Protein AF-A0A0J1GNC3-F1 (afdb_monomer_lite)

Radius of gyration: 15.13 Å; chains: 1; bounding box: 37×31×41 Å

Secondary structure (DSSP, 8-state):
---HHHHHHHHHHHH-TT--HHHHHHHHHHHHHHHHTT-EEEEETTTEEEEEEEEEETT-TTS-EEEEEEEEE-GGGTTTTHHHHHHHHHHHHH--SEEEEES-HHHHTTTS----EEPPSS-----GGGEEEEESSTTHHHHH-EE-EE--SGGGSGGGGS-GGG--

Structure (mmCIF, N/CA/C/O backbone):
data_AF-A0A0J1GNC3-F1
#
_entry.id   AF-A0A0J1GNC3-F1
#
loop_
_atom_site.group_PDB
_atom_site.id
_atom_site.type_symbol
_atom_site.label_atom_id
_atom_site.label_alt_id
_atom_site.label_comp_id
_atom_site.label_asym_id
_atom_site.label_entity_id
_atom_site.label_seq_id
_atom_site.pdbx_PDB_ins_code
_atom_site.Cartn_x
_atom_site.Cartn_y
_atom_site.Cartn_z
_atom_site.occupancy
_atom_site.B_iso_or_equiv
_atom_site.auth_seq_id
_atom_site.auth_comp_id
_atom_site.auth_asym_id
_atom_site.auth_atom_id
_atom_site.pdbx_PDB_model_num
ATOM 1 N N . MET A 1 1 ? -0.171 -16.317 -16.449 1.00 82.31 1 MET A N 1
ATOM 2 C CA . MET A 1 1 ? -0.490 -15.118 -15.644 1.00 82.31 1 MET A CA 1
ATOM 3 C C . MET A 1 1 ? 0.746 -14.805 -14.823 1.00 82.31 1 MET A C 1
ATOM 5 O O . MET A 1 1 ? 1.355 -15.765 -14.362 1.00 82.31 1 MET A O 1
ATOM 9 N N . LYS A 1 2 ? 1.165 -13.539 -14.722 1.00 93.81 2 LYS A N 1
ATOM 10 C CA . LYS A 1 2 ? 2.335 -13.192 -13.905 1.00 93.81 2 LYS A CA 1
ATOM 11 C C . LYS A 1 2 ? 2.005 -13.307 -12.419 1.00 93.81 2 LYS A C 1
ATOM 13 O O . LYS A 1 2 ? 0.857 -13.088 -12.033 1.00 93.81 2 LYS A O 1
ATOM 18 N N . THR A 1 3 ? 2.992 -13.681 -11.615 1.00 97.88 3 THR A N 1
ATOM 19 C CA . THR A 1 3 ? 2.866 -13.722 -10.152 1.00 97.88 3 THR A CA 1
ATOM 20 C C . THR A 1 3 ? 2.920 -12.308 -9.557 1.00 97.88 3 THR A C 1
ATOM 22 O O . THR A 1 3 ? 3.407 -11.392 -10.227 1.00 97.88 3 THR A O 1
ATOM 25 N N . PRO A 1 4 ? 2.467 -12.112 -8.303 1.00 98.56 4 PRO A N 1
ATOM 26 C CA . PRO A 1 4 ? 2.693 -10.880 -7.545 1.00 98.56 4 PRO A CA 1
ATOM 27 C C . PRO A 1 4 ? 4.141 -10.387 -7.609 1.00 98.56 4 PRO A C 1
ATOM 29 O O . PRO A 1 4 ? 4.371 -9.252 -8.028 1.00 98.56 4 PRO A O 1
ATOM 32 N N . TYR A 1 5 ? 5.105 -11.267 -7.309 1.00 98.62 5 TYR A N 1
ATOM 33 C CA . TYR A 1 5 ? 6.534 -10.974 -7.421 1.00 98.62 5 TYR A CA 1
ATOM 34 C C . TYR A 1 5 ? 6.908 -10.431 -8.805 1.00 98.62 5 TYR A C 1
ATOM 36 O O . TYR A 1 5 ? 7.517 -9.372 -8.913 1.00 98.62 5 TYR A O 1
ATOM 44 N N . GLN A 1 6 ? 6.517 -11.127 -9.880 1.00 98.69 6 GLN A N 1
ATOM 45 C CA . GLN A 1 6 ? 6.864 -10.732 -11.250 1.00 98.69 6 GLN A CA 1
ATOM 46 C C . GLN A 1 6 ? 6.278 -9.368 -11.623 1.00 98.69 6 GLN A C 1
ATOM 48 O O . GLN A 1 6 ? 6.958 -8.567 -12.256 1.00 98.69 6 GLN A O 1
ATOM 53 N N . ILE A 1 7 ? 5.033 -9.084 -11.229 1.00 98.75 7 ILE A N 1
ATOM 54 C CA . ILE A 1 7 ? 4.390 -7.794 -11.518 1.00 98.75 7 ILE A CA 1
ATOM 55 C C . ILE A 1 7 ? 5.107 -6.659 -10.783 1.00 98.75 7 ILE A C 1
ATOM 57 O O . ILE A 1 7 ? 5.406 -5.643 -11.405 1.00 98.75 7 ILE A O 1
ATOM 61 N N . GLN A 1 8 ? 5.397 -6.836 -9.490 1.00 98.50 8 GLN A N 1
ATOM 62 C CA . GLN A 1 8 ? 6.098 -5.831 -8.686 1.00 98.50 8 GLN A CA 1
ATOM 63 C C . GLN A 1 8 ? 7.516 -5.594 -9.215 1.00 98.50 8 GLN A C 1
ATOM 65 O O . GLN A 1 8 ? 7.873 -4.462 -9.532 1.00 98.50 8 GLN A O 1
ATOM 70 N N . TYR A 1 9 ? 8.289 -6.668 -9.392 1.00 98.56 9 TYR A N 1
ATOM 71 C CA . TYR A 1 9 ? 9.666 -6.592 -9.870 1.00 98.56 9 TYR A CA 1
ATOM 72 C C . TYR A 1 9 ? 9.751 -5.874 -11.218 1.00 98.56 9 TYR A C 1
ATOM 74 O O . TYR A 1 9 ? 10.507 -4.920 -11.370 1.00 98.56 9 TYR A O 1
ATOM 82 N N . GLU A 1 10 ? 8.955 -6.293 -12.201 1.00 98.31 10 GLU A N 1
ATOM 83 C CA . GLU A 1 10 ? 9.044 -5.722 -13.543 1.00 98.31 10 GLU A CA 1
ATOM 84 C C . GLU A 1 10 ? 8.550 -4.275 -13.617 1.00 98.31 10 GLU A C 1
ATOM 86 O O . GLU A 1 10 ? 9.124 -3.485 -14.363 1.00 98.31 10 GLU A O 1
ATOM 91 N N . ALA A 1 11 ? 7.514 -3.911 -12.853 1.00 97.94 11 ALA A N 1
ATOM 92 C CA . ALA A 1 11 ? 7.025 -2.535 -12.820 1.00 97.94 11 ALA A CA 1
ATOM 93 C C . ALA A 1 11 ? 8.067 -1.586 -12.214 1.00 97.94 11 ALA A C 1
ATOM 95 O O . ALA A 1 11 ? 8.415 -0.588 -12.840 1.00 97.94 11 ALA A O 1
ATOM 96 N N . PHE A 1 12 ? 8.619 -1.923 -11.045 1.00 96.75 12 PHE A N 1
ATOM 97 C CA . PHE A 1 12 ? 9.618 -1.081 -10.383 1.00 96.75 12 PHE A CA 1
ATOM 98 C C . PHE A 1 12 ? 10.965 -1.062 -11.108 1.00 96.75 12 PHE A C 1
ATOM 100 O O . PHE A 1 12 ? 11.632 -0.031 -11.117 1.00 96.75 12 PHE A O 1
ATOM 107 N N . LEU A 1 13 ? 11.355 -2.159 -11.766 1.00 97.06 13 LEU A N 1
ATOM 108 C CA . LEU A 1 13 ? 12.558 -2.178 -12.602 1.00 97.06 13 LEU A CA 1
ATOM 109 C C . LEU A 1 13 ? 12.426 -1.240 -13.811 1.00 97.06 13 LEU A C 1
ATOM 111 O O . LEU A 1 13 ? 13.411 -0.638 -14.233 1.00 97.06 13 LEU A O 1
ATOM 115 N N . ALA A 1 14 ? 11.224 -1.136 -14.382 1.00 97.00 14 ALA A N 1
ATOM 116 C CA . ALA A 1 14 ? 10.962 -0.313 -15.557 1.00 97.00 14 ALA A CA 1
ATOM 117 C C . ALA A 1 14 ? 10.730 1.174 -15.239 1.00 97.00 14 ALA A C 1
ATOM 119 O O . ALA A 1 14 ? 10.977 2.003 -16.112 1.00 97.00 14 ALA A O 1
ATOM 120 N N . GLU A 1 15 ? 10.279 1.509 -14.024 1.00 91.50 15 GLU A N 1
ATOM 121 C CA . GLU A 1 15 ? 10.052 2.894 -13.578 1.00 91.50 15 GLU A CA 1
ATOM 122 C C . GLU A 1 15 ? 11.334 3.741 -13.675 1.00 91.50 15 GLU A C 1
ATOM 124 O O . GLU A 1 15 ? 11.316 4.881 -14.141 1.00 91.50 15 GLU A O 1
ATOM 129 N N . GLY A 1 16 ? 12.475 3.158 -13.290 1.00 86.62 16 GLY A N 1
ATOM 130 C CA . GLY A 1 16 ? 13.768 3.835 -13.299 1.00 86.62 16 GLY A CA 1
ATOM 131 C C . GLY A 1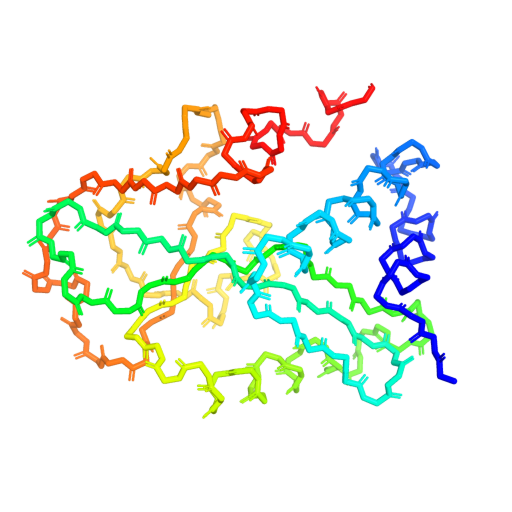 16 ? 13.837 5.025 -12.332 1.00 86.62 16 GLY A C 1
ATOM 132 O O . GLY A 1 16 ? 13.114 5.112 -11.338 1.00 86.62 16 GLY A O 1
ATOM 133 N N . GLY A 1 17 ? 14.750 5.962 -12.604 1.00 89.06 17 GLY A N 1
ATOM 134 C CA . GLY A 1 17 ? 14.961 7.128 -11.744 1.00 89.06 17 GLY A CA 1
ATOM 135 C C . GLY A 1 17 ? 15.571 6.738 -10.398 1.00 89.06 17 GLY A C 1
ATOM 136 O O . GLY A 1 17 ? 16.717 6.297 -10.354 1.00 89.06 17 GLY A O 1
ATOM 137 N N . ILE A 1 18 ? 14.815 6.925 -9.313 1.00 89.69 18 ILE A N 1
ATOM 138 C CA . ILE A 1 18 ? 15.225 6.496 -7.965 1.00 89.69 18 ILE A CA 1
ATOM 139 C C . ILE A 1 18 ? 15.137 4.976 -7.786 1.00 89.69 18 ILE A C 1
ATOM 141 O O . ILE A 1 18 ? 15.802 4.437 -6.909 1.00 89.69 18 ILE A O 1
ATOM 145 N N . TYR A 1 19 ? 14.366 4.283 -8.630 1.00 94.19 19 TYR A N 1
ATOM 146 C CA . TYR A 1 19 ? 14.195 2.837 -8.565 1.00 94.19 19 TYR A CA 1
ATOM 147 C C . TYR A 1 19 ? 15.214 2.119 -9.455 1.00 94.19 19 TYR A C 1
ATOM 149 O O . TYR A 1 19 ? 15.336 2.391 -10.651 1.00 94.19 19 TYR A O 1
ATOM 157 N N . ASP A 1 20 ? 15.938 1.174 -8.859 1.00 95.62 20 ASP A N 1
ATOM 158 C CA . ASP A 1 20 ? 16.875 0.273 -9.532 1.00 95.62 20 ASP A CA 1
ATOM 159 C C . ASP A 1 20 ? 16.494 -1.200 -9.287 1.00 95.62 20 ASP A C 1
ATOM 161 O O . ASP A 1 20 ? 15.475 -1.516 -8.669 1.00 95.62 20 ASP A O 1
ATOM 165 N N . GLU A 1 21 ? 17.326 -2.135 -9.752 1.00 97.56 21 GLU A N 1
ATOM 166 C CA . GLU A 1 21 ? 17.074 -3.567 -9.562 1.00 97.56 21 GLU A CA 1
ATOM 167 C C . GLU A 1 21 ? 16.962 -3.973 -8.078 1.00 97.56 21 GLU A C 1
ATOM 169 O O . GLU A 1 21 ? 16.227 -4.908 -7.754 1.00 97.56 21 GLU A O 1
ATOM 174 N N . ARG A 1 22 ? 17.658 -3.287 -7.161 1.00 97.81 22 ARG A N 1
ATOM 175 C CA . ARG A 1 22 ? 17.571 -3.578 -5.721 1.00 97.81 22 ARG A CA 1
ATOM 176 C C . ARG A 1 22 ? 16.199 -3.186 -5.184 1.00 97.81 22 ARG A C 1
ATOM 178 O O . ARG A 1 22 ? 15.609 -3.973 -4.453 1.00 97.81 22 ARG A O 1
ATOM 185 N N . HIS A 1 23 ? 15.661 -2.044 -5.607 1.00 97.94 23 HIS A N 1
ATOM 186 C CA . HIS A 1 23 ? 14.299 -1.627 -5.256 1.00 97.94 23 HIS A CA 1
ATOM 187 C C . HIS A 1 23 ? 13.249 -2.578 -5.837 1.00 97.94 23 HIS A C 1
ATOM 189 O O . HIS A 1 23 ? 12.321 -2.986 -5.142 1.00 97.94 23 HIS A O 1
ATOM 195 N N . ALA A 1 24 ? 13.420 -2.987 -7.097 1.00 98.06 24 ALA A N 1
ATOM 196 C CA . ALA A 1 24 ? 12.532 -3.951 -7.737 1.00 98.06 24 ALA A CA 1
ATOM 197 C C . ALA A 1 24 ? 12.471 -5.278 -6.964 1.00 98.06 24 ALA A C 1
ATOM 199 O O . ALA A 1 24 ? 11.385 -5.818 -6.755 1.00 98.06 24 ALA A O 1
ATOM 200 N N . LYS A 1 25 ? 13.623 -5.785 -6.497 1.00 98.38 25 LYS A N 1
ATOM 201 C CA . LYS A 1 25 ? 13.679 -6.965 -5.617 1.00 98.38 25 LYS A CA 1
ATOM 202 C C . LYS A 1 25 ? 13.024 -6.685 -4.274 1.00 98.38 25 LYS A C 1
ATOM 204 O O . LYS A 1 25 ? 12.157 -7.456 -3.889 1.00 98.38 25 LYS A O 1
ATOM 209 N N . LEU A 1 26 ? 13.360 -5.567 -3.629 1.00 98.44 26 LEU A N 1
ATOM 210 C CA . LEU A 1 26 ? 12.815 -5.187 -2.326 1.00 98.44 26 LEU A CA 1
ATOM 211 C C . LEU A 1 26 ? 11.280 -5.185 -2.323 1.00 98.44 26 LEU A C 1
ATOM 213 O O . LEU A 1 26 ? 10.670 -5.792 -1.450 1.00 98.44 26 LEU A O 1
ATOM 217 N N . TYR A 1 27 ? 10.634 -4.542 -3.300 1.00 98.38 27 TYR A N 1
ATOM 218 C CA . TYR A 1 27 ? 9.168 -4.479 -3.339 1.00 98.38 27 TYR A CA 1
ATOM 219 C C . TYR A 1 27 ? 8.515 -5.793 -3.776 1.00 98.38 27 TYR A C 1
ATOM 221 O O . TYR A 1 27 ? 7.405 -6.102 -3.338 1.00 98.38 27 TYR A O 1
ATOM 229 N N . ALA A 1 28 ? 9.182 -6.579 -4.620 1.00 98.62 28 ALA A N 1
ATOM 230 C CA . ALA A 1 28 ? 8.699 -7.901 -5.000 1.00 98.62 28 ALA A CA 1
ATOM 231 C C . ALA A 1 28 ? 8.788 -8.902 -3.836 1.00 98.62 28 ALA A C 1
ATOM 233 O O . ALA A 1 28 ? 7.854 -9.671 -3.624 1.00 98.62 28 ALA A O 1
ATOM 234 N N . GLU A 1 29 ? 9.867 -8.849 -3.055 1.00 98.62 29 GLU A N 1
ATOM 235 C CA . GLU A 1 29 ? 10.054 -9.632 -1.829 1.00 98.62 29 GLU A CA 1
ATOM 236 C C . GLU A 1 29 ? 9.086 -9.175 -0.735 1.00 98.62 29 GLU A C 1
ATOM 238 O O . GLU A 1 29 ? 8.399 -10.017 -0.165 1.00 98.62 29 GLU A O 1
ATOM 243 N N . LEU A 1 30 ? 8.906 -7.859 -0.538 1.00 98.69 30 LEU A N 1
ATOM 244 C CA . LEU A 1 30 ? 7.886 -7.336 0.377 1.00 98.69 30 LEU A CA 1
ATOM 245 C C . LEU A 1 30 ? 6.494 -7.879 0.023 1.00 98.69 30 LEU A C 1
ATOM 247 O O . LEU A 1 30 ? 5.731 -8.239 0.912 1.00 98.69 30 LEU A O 1
ATOM 251 N N . ALA A 1 31 ? 6.136 -7.939 -1.263 1.00 98.75 31 ALA A N 1
ATOM 252 C CA . ALA A 1 31 ? 4.849 -8.493 -1.670 1.00 98.75 31 ALA A CA 1
ATOM 253 C C . ALA A 1 31 ? 4.692 -9.971 -1.278 1.00 98.75 31 ALA A C 1
ATOM 255 O O . ALA A 1 31 ? 3.634 -10.339 -0.769 1.00 98.75 31 ALA A O 1
ATOM 256 N N . GLU A 1 32 ? 5.716 -10.800 -1.488 1.00 98.69 32 GLU A N 1
ATOM 257 C CA . GLU A 1 32 ? 5.700 -12.212 -1.081 1.00 98.69 32 GLU A CA 1
ATOM 258 C C . GLU A 1 32 ? 5.620 -12.358 0.444 1.00 98.69 32 GLU A C 1
ATOM 260 O O . GLU A 1 32 ? 4.801 -13.139 0.931 1.00 98.69 32 GLU A O 1
ATOM 265 N N . ASP A 1 33 ? 6.385 -11.563 1.197 1.00 98.75 33 ASP A N 1
ATOM 266 C CA . ASP A 1 33 ? 6.355 -11.563 2.663 1.00 98.75 33 ASP A CA 1
ATOM 267 C C . ASP A 1 33 ? 4.964 -11.190 3.186 1.00 98.75 33 ASP A C 1
ATOM 269 O O . ASP A 1 33 ? 4.389 -11.905 4.005 1.00 98.75 33 ASP A O 1
ATOM 273 N N . LEU A 1 34 ? 4.364 -10.122 2.654 1.00 98.75 34 LEU A N 1
ATOM 274 C CA . LEU A 1 34 ? 3.025 -9.688 3.052 1.00 98.75 34 LEU A CA 1
ATOM 275 C C . LEU A 1 34 ? 1.962 -10.750 2.755 1.00 98.75 34 LEU A C 1
ATOM 277 O O . LEU A 1 34 ? 1.052 -10.952 3.562 1.00 98.75 34 LEU A O 1
ATOM 281 N N . ILE A 1 35 ? 2.069 -11.439 1.616 1.00 98.56 35 ILE A N 1
ATOM 282 C CA . ILE A 1 35 ? 1.177 -12.550 1.259 1.00 98.56 35 ILE A CA 1
ATOM 283 C C . ILE A 1 35 ? 1.375 -13.725 2.222 1.00 98.56 35 ILE A C 1
ATOM 285 O O . ILE A 1 35 ? 0.390 -14.292 2.701 1.00 98.56 35 ILE A O 1
ATOM 289 N N . ALA A 1 36 ? 2.622 -14.079 2.540 1.00 98.50 36 ALA A N 1
ATOM 290 C CA . ALA A 1 36 ? 2.946 -15.148 3.483 1.00 98.50 36 ALA A CA 1
ATOM 291 C C . ALA A 1 36 ? 2.450 -14.842 4.908 1.00 98.50 36 ALA A C 1
ATOM 293 O O . ALA A 1 36 ? 2.025 -15.749 5.626 1.00 98.50 36 ALA A O 1
ATOM 294 N N . GLU A 1 37 ? 2.437 -13.567 5.294 1.00 98.00 37 GLU A N 1
ATOM 295 C CA . GLU A 1 37 ? 1.891 -13.065 6.560 1.00 98.00 37 GLU A CA 1
ATOM 296 C C . GLU A 1 37 ? 0.354 -12.970 6.574 1.00 98.00 37 GLU A C 1
ATOM 298 O O . GLU A 1 37 ? -0.242 -12.665 7.609 1.00 98.00 37 GLU A O 1
ATOM 303 N N . GLY A 1 38 ? -0.310 -13.264 5.453 1.00 97.50 38 GLY A N 1
ATOM 304 C CA . GLY A 1 38 ? -1.769 -13.283 5.347 1.00 97.50 38 GLY A CA 1
ATOM 305 C C . GLY A 1 38 ? -2.403 -11.924 5.050 1.00 97.50 38 GLY A C 1
ATOM 306 O O . GLY A 1 38 ? -3.615 -11.769 5.222 1.00 97.50 38 GLY A O 1
ATOM 307 N N . SER A 1 39 ? -1.622 -10.942 4.591 1.00 98.12 39 SER A N 1
ATOM 308 C CA . SER A 1 39 ? -2.177 -9.697 4.053 1.00 98.12 39 SER A CA 1
ATOM 309 C C . SER A 1 39 ? -3.012 -9.992 2.811 1.00 98.12 39 SER A C 1
ATOM 311 O O . SER A 1 39 ? -2.695 -10.875 2.010 1.00 98.12 39 SER A O 1
ATOM 313 N N . TYR A 1 40 ? -4.093 -9.236 2.626 1.00 98.50 40 TYR A N 1
ATOM 314 C CA . TYR A 1 40 ? -4.909 -9.386 1.428 1.00 98.50 40 TYR A CA 1
ATOM 315 C C . TYR A 1 40 ? -4.107 -8.921 0.206 1.00 98.50 40 TYR A C 1
ATOM 317 O O . TYR A 1 40 ? -3.533 -7.834 0.210 1.00 98.50 40 TYR A O 1
ATOM 325 N N . SER A 1 41 ? -4.094 -9.736 -0.845 1.00 98.44 41 SER A N 1
ATOM 326 C CA . SER A 1 41 ? -3.429 -9.449 -2.114 1.00 98.44 41 SER A CA 1
ATOM 327 C C . SER A 1 41 ? -4.397 -9.691 -3.265 1.00 98.44 41 SER A C 1
ATOM 329 O O . SER A 1 41 ? -5.223 -10.607 -3.225 1.00 98.44 41 SER A O 1
ATOM 331 N N . ILE A 1 42 ? -4.301 -8.860 -4.301 1.00 98.56 42 ILE A N 1
ATOM 332 C CA . ILE A 1 42 ? -5.095 -9.000 -5.519 1.00 98.56 42 ILE A CA 1
ATOM 333 C C . ILE A 1 42 ? -4.220 -8.824 -6.754 1.00 98.56 42 ILE A C 1
ATOM 335 O O . ILE A 1 42 ? -3.491 -7.842 -6.878 1.00 98.56 42 ILE A O 1
ATOM 339 N N . VAL A 1 43 ? -4.342 -9.758 -7.698 1.00 98.50 43 VAL A N 1
ATOM 340 C CA . VAL A 1 43 ? -3.825 -9.617 -9.063 1.00 98.50 43 VAL A CA 1
ATOM 341 C C . VAL A 1 43 ? -4.996 -9.290 -9.984 1.00 98.50 43 VAL A C 1
ATOM 343 O O . VAL A 1 43 ? -5.926 -10.084 -10.123 1.00 98.50 43 VAL A O 1
ATOM 346 N N . PHE A 1 44 ? -4.957 -8.127 -10.630 1.00 98.44 44 PHE A N 1
ATOM 347 C CA . PHE A 1 44 ? -6.003 -7.663 -11.538 1.00 98.44 44 PHE A CA 1
ATOM 348 C C . PHE A 1 44 ? -5.581 -7.874 -12.995 1.00 98.44 44 PHE A C 1
ATOM 350 O O . PHE A 1 44 ? -4.531 -7.393 -13.428 1.00 98.44 44 PHE A O 1
ATOM 357 N N . GLU A 1 45 ? -6.389 -8.642 -13.735 1.00 97.19 45 GLU A N 1
ATOM 358 C CA . GLU A 1 45 ? -6.174 -9.012 -15.147 1.00 97.19 45 GLU A CA 1
ATOM 359 C C . GLU A 1 45 ? -4.771 -9.592 -15.458 1.00 97.19 45 GLU A C 1
ATOM 361 O O . GLU A 1 45 ? -4.348 -9.650 -16.608 1.00 97.19 45 GLU A O 1
ATOM 366 N N . GLY A 1 46 ? -4.034 -10.059 -14.442 1.00 97.62 46 GLY A N 1
ATOM 367 C CA . GLY A 1 46 ? -2.679 -10.597 -14.600 1.00 97.62 46 GLY A CA 1
ATOM 368 C C . GLY A 1 46 ? -1.583 -9.562 -14.872 1.00 97.62 46 GLY A C 1
ATOM 369 O O . GLY A 1 46 ? -0.471 -9.971 -15.210 1.00 97.62 46 GLY A O 1
ATOM 370 N N . VAL A 1 47 ? -1.885 -8.263 -14.755 1.00 98.50 47 VAL A N 1
ATOM 371 C CA . VAL A 1 47 ? -0.984 -7.156 -15.144 1.00 98.50 47 VAL A CA 1
ATOM 372 C C . VAL A 1 47 ? -0.824 -6.073 -14.077 1.00 98.50 47 VAL A C 1
ATOM 374 O O . VAL A 1 47 ? 0.044 -5.213 -14.204 1.00 98.50 47 VAL A O 1
ATOM 377 N N . ALA A 1 48 ? -1.645 -6.098 -13.030 1.00 98.56 48 ALA A N 1
ATOM 378 C CA . ALA A 1 48 ? -1.543 -5.196 -11.892 1.00 98.56 48 ALA A CA 1
ATOM 379 C C . ALA A 1 48 ? -1.676 -5.980 -10.587 1.00 98.56 48 ALA A C 1
ATOM 381 O O . ALA A 1 48 ? -2.378 -6.992 -10.544 1.00 98.56 48 ALA A O 1
ATOM 382 N N . HIS A 1 49 ? -1.005 -5.523 -9.535 1.00 98.81 49 HIS A N 1
ATOM 383 C CA . HIS A 1 49 ? -0.991 -6.189 -8.237 1.00 98.81 49 HIS A CA 1
ATOM 384 C C . HIS A 1 49 ? -0.941 -5.171 -7.092 1.00 98.81 49 HIS A C 1
ATOM 386 O O . HIS A 1 49 ? -0.262 -4.150 -7.211 1.00 98.81 49 HIS A O 1
ATOM 392 N N . ALA A 1 50 ? -1.631 -5.458 -5.985 1.00 98.75 50 ALA A N 1
ATOM 393 C CA . ALA A 1 50 ? -1.444 -4.735 -4.730 1.00 98.75 50 ALA A CA 1
ATOM 394 C C . ALA A 1 50 ? -1.646 -5.619 -3.496 1.00 98.75 50 ALA A C 1
ATOM 396 O O . ALA A 1 50 ? -2.467 -6.541 -3.528 1.00 98.75 50 ALA A O 1
ATOM 397 N N . CYS A 1 51 ? -0.954 -5.266 -2.410 1.00 98.81 51 CYS A N 1
ATOM 398 C CA . CYS A 1 51 ? -1.177 -5.809 -1.069 1.00 98.81 51 CYS A CA 1
ATOM 399 C C . CYS A 1 51 ? -1.845 -4.777 -0.147 1.00 98.81 51 CYS A C 1
ATOM 401 O O . CYS A 1 51 ? -1.692 -3.567 -0.324 1.00 98.81 51 CYS A O 1
ATOM 403 N N . TYR A 1 52 ? -2.581 -5.279 0.845 1.00 98.81 52 TYR A N 1
ATOM 404 C CA . TYR A 1 52 ? -3.303 -4.505 1.850 1.00 98.81 52 TYR A CA 1
ATOM 405 C C . TYR A 1 52 ? -2.998 -5.059 3.243 1.00 98.81 52 TYR A C 1
ATOM 407 O O . TYR A 1 52 ? -3.556 -6.079 3.661 1.00 98.81 52 TYR A O 1
ATOM 415 N N . THR A 1 53 ? -2.115 -4.369 3.959 1.00 98.69 53 THR A N 1
ATOM 416 C CA . THR A 1 53 ? -1.653 -4.745 5.299 1.00 98.69 53 THR A CA 1
ATOM 417 C C . THR A 1 53 ? -2.647 -4.250 6.348 1.00 98.69 53 THR A C 1
ATOM 419 O O . THR A 1 53 ? -2.937 -3.051 6.363 1.00 98.69 53 THR A O 1
ATOM 422 N N . PRO A 1 54 ? -3.180 -5.111 7.234 1.00 98.50 54 PRO A N 1
ATOM 423 C CA . PRO A 1 54 ? -4.055 -4.676 8.319 1.00 98.50 54 PRO A CA 1
ATOM 424 C C . PRO A 1 54 ? -3.374 -3.655 9.238 1.00 98.50 54 PRO A C 1
ATOM 426 O O . PRO A 1 54 ? -2.224 -3.835 9.636 1.00 98.50 54 PRO A O 1
ATOM 429 N N . MET A 1 55 ? -4.106 -2.608 9.612 1.00 98.50 55 MET A N 1
ATOM 430 C CA . MET A 1 55 ? -3.656 -1.566 10.533 1.00 98.50 55 MET A CA 1
ATOM 431 C C . MET A 1 55 ? -4.662 -1.382 11.661 1.00 98.50 55 MET A C 1
ATOM 433 O O . MET A 1 55 ? -5.869 -1.338 11.436 1.00 98.50 55 MET A O 1
ATOM 437 N N . THR A 1 56 ? -4.155 -1.245 12.882 1.00 98.69 56 THR A N 1
ATOM 438 C CA . THR A 1 56 ? -4.975 -0.992 14.070 1.00 98.69 56 THR A CA 1
ATOM 439 C C . THR A 1 56 ? -4.907 0.482 14.438 1.00 98.69 56 THR A C 1
ATOM 441 O O . THR A 1 56 ? -3.817 1.034 14.562 1.00 98.69 56 THR A O 1
ATOM 444 N N . LEU A 1 57 ? -6.060 1.116 14.655 1.00 98.69 57 LEU A N 1
ATOM 445 C CA . LEU A 1 57 ? -6.142 2.445 15.263 1.00 98.69 57 LEU A CA 1
ATOM 446 C C . LEU A 1 57 ? -6.299 2.295 16.778 1.00 98.69 57 LEU A C 1
ATOM 448 O O . LEU A 1 57 ? -7.212 1.604 17.231 1.00 98.69 57 LEU A O 1
ATOM 452 N N . VAL A 1 58 ? -5.456 2.953 17.576 1.00 98.19 58 VAL A N 1
ATOM 453 C CA . VAL A 1 58 ? -5.429 2.765 19.041 1.00 98.19 58 VAL A CA 1
ATOM 454 C C . VAL A 1 58 ? -6.760 3.147 19.694 1.00 98.19 58 VAL A C 1
ATOM 456 O O . VAL A 1 58 ? -7.250 2.422 20.558 1.00 98.19 58 VAL A O 1
ATOM 459 N N . ASN A 1 59 ? -7.384 4.240 19.249 1.00 98.00 59 ASN A N 1
ATOM 460 C CA . ASN A 1 59 ? -8.658 4.715 19.806 1.00 98.00 59 ASN A CA 1
ATOM 461 C C . ASN A 1 59 ? -9.886 4.045 19.168 1.00 98.00 59 ASN A C 1
ATOM 463 O O . ASN A 1 59 ? -11.007 4.262 19.624 1.00 98.00 59 ASN A O 1
ATOM 467 N N . ALA A 1 60 ? -9.700 3.232 18.123 1.00 98.12 60 ALA A N 1
ATOM 468 C CA . ALA A 1 60 ? -10.789 2.570 17.411 1.00 98.12 60 ALA A CA 1
ATOM 469 C C . ALA A 1 60 ? -10.369 1.199 16.838 1.00 98.12 60 ALA A C 1
ATOM 471 O O . ALA A 1 60 ? -10.484 0.968 15.635 1.00 98.12 60 ALA A O 1
ATOM 472 N N . PRO A 1 61 ? -9.930 0.247 17.686 1.00 98.00 61 PRO A N 1
ATOM 473 C CA . PRO A 1 61 ? -9.377 -1.036 17.236 1.00 98.00 61 PRO A CA 1
ATOM 474 C C . PRO A 1 61 ? -10.417 -1.977 16.609 1.00 98.00 61 PRO A C 1
ATOM 476 O O . PRO A 1 61 ? -10.073 -3.040 16.106 1.00 98.00 61 PRO A O 1
ATOM 479 N N . HIS A 1 62 ? -11.700 -1.616 16.678 1.00 98.00 62 HIS A N 1
ATOM 480 C CA . HIS A 1 62 ? -12.797 -2.354 16.057 1.00 98.00 62 HIS A CA 1
ATOM 481 C C . HIS A 1 62 ? -12.964 -2.027 14.566 1.00 98.00 62 HIS A C 1
ATOM 483 O O . HIS A 1 62 ? -13.640 -2.782 13.866 1.00 98.00 62 HIS A O 1
ATOM 489 N N . LEU A 1 63 ? -12.387 -0.915 14.093 1.00 98.56 63 LEU A N 1
ATOM 490 C CA . LEU A 1 63 ? -12.433 -0.527 12.688 1.00 98.56 63 LEU A CA 1
ATOM 491 C C . LEU A 1 63 ? -11.474 -1.379 11.865 1.00 98.56 63 LEU A C 1
ATOM 493 O O . LEU A 1 63 ? -10.354 -1.680 12.283 1.00 98.56 63 LEU A O 1
ATOM 497 N N . LYS A 1 64 ? -11.903 -1.731 10.659 1.00 98.62 64 LYS A N 1
ATOM 498 C CA . LYS A 1 64 ? -11.098 -2.476 9.697 1.00 98.62 64 LYS A CA 1
ATOM 499 C C . LYS A 1 64 ? -10.323 -1.500 8.830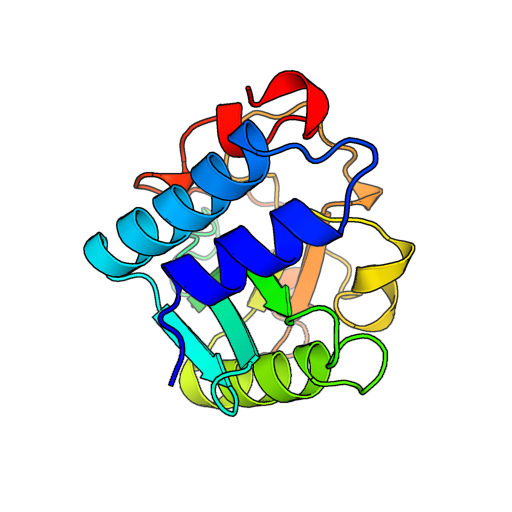 1.00 98.62 64 LYS A C 1
ATOM 501 O O . LYS A 1 64 ? -10.834 -1.012 7.821 1.00 98.62 64 LYS A O 1
ATOM 506 N N . CYS A 1 65 ? -9.092 -1.213 9.231 1.00 98.75 65 CYS A N 1
ATOM 507 C CA . CYS A 1 65 ? -8.201 -0.338 8.485 1.00 98.75 65 CYS A CA 1
ATOM 508 C C . CYS A 1 65 ? -7.088 -1.131 7.800 1.00 98.75 65 CYS A C 1
ATOM 510 O O . CYS A 1 65 ? -6.608 -2.135 8.325 1.00 98.75 65 CYS A O 1
ATOM 512 N N . TYR A 1 66 ? -6.670 -0.661 6.626 1.00 98.88 66 TYR A N 1
ATOM 513 C CA . TYR A 1 66 ? -5.590 -1.273 5.854 1.00 98.88 66 TYR A CA 1
ATOM 514 C C . TYR A 1 66 ? -4.654 -0.212 5.295 1.00 98.88 66 TYR A C 1
ATOM 516 O O . TYR A 1 66 ? -5.084 0.909 5.033 1.00 98.88 66 TYR A O 1
ATOM 524 N N . ILE A 1 67 ? -3.405 -0.584 5.048 1.00 98.75 67 ILE A N 1
ATOM 525 C CA . ILE A 1 67 ? -2.448 0.222 4.292 1.00 98.75 67 ILE A CA 1
ATOM 526 C C . ILE A 1 67 ? -2.192 -0.486 2.972 1.00 98.75 67 ILE A C 1
ATOM 528 O O . ILE A 1 67 ? -1.831 -1.663 2.964 1.00 98.75 67 ILE A O 1
ATOM 532 N N . MET A 1 68 ? -2.398 0.212 1.860 1.00 98.69 68 MET A N 1
ATOM 533 C CA . MET A 1 68 ? -2.140 -0.340 0.535 1.00 98.69 68 MET A CA 1
ATOM 534 C C . MET A 1 68 ? -0.680 -0.097 0.147 1.00 98.69 68 MET A C 1
ATOM 536 O O . MET A 1 68 ? -0.304 1.031 -0.166 1.00 98.69 68 MET A O 1
ATOM 540 N N . ALA A 1 69 ? 0.122 -1.159 0.148 1.00 97.50 69 ALA A N 1
ATOM 541 C CA . ALA A 1 69 ? 1.483 -1.182 -0.378 1.00 97.50 69 ALA A CA 1
ATOM 542 C C . ALA A 1 69 ? 1.993 -2.634 -0.468 1.00 97.50 69 ALA A C 1
ATOM 544 O O . ALA A 1 69 ? 1.649 -3.443 0.393 1.00 97.50 69 ALA A O 1
ATOM 545 N N . PRO A 1 70 ? 2.848 -2.971 -1.450 1.00 97.75 70 PRO A N 1
ATOM 546 C CA . PRO A 1 70 ? 3.146 -2.191 -2.654 1.00 9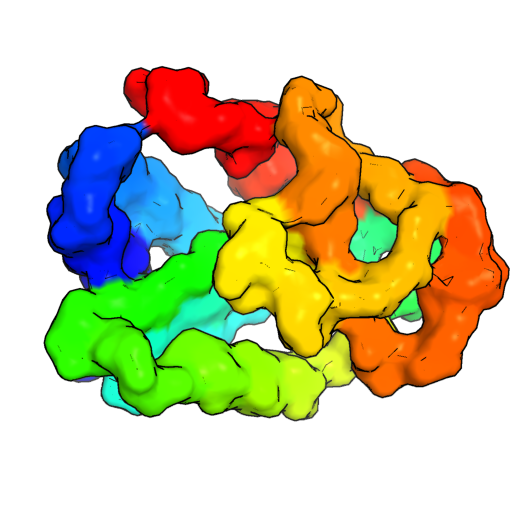7.75 70 PRO A CA 1
ATOM 547 C C . PRO A 1 70 ? 1.988 -2.254 -3.672 1.00 97.75 70 PRO A C 1
ATOM 549 O O . PRO A 1 70 ? 1.175 -3.176 -3.629 1.00 97.75 70 PRO A O 1
ATOM 552 N N . LEU A 1 71 ? 1.923 -1.302 -4.610 1.00 98.31 71 LEU A N 1
ATOM 553 C CA . LEU A 1 71 ? 0.988 -1.271 -5.748 1.00 98.31 71 LEU A CA 1
ATOM 554 C C . LEU A 1 71 ? 1.796 -1.161 -7.045 1.00 98.31 71 LEU A C 1
ATOM 556 O O . LEU A 1 71 ? 2.600 -0.246 -7.181 1.00 98.31 71 LEU A O 1
ATOM 560 N N . ALA A 1 72 ? 1.539 -2.045 -8.007 1.00 98.12 72 ALA A N 1
ATOM 561 C CA . ALA A 1 72 ? 2.207 -2.030 -9.304 1.00 98.12 72 ALA A CA 1
ATOM 562 C C . ALA A 1 72 ? 1.250 -2.301 -10.463 1.00 98.12 72 ALA A C 1
ATOM 564 O O . ALA A 1 72 ? 0.280 -3.055 -10.352 1.00 98.12 72 ALA A O 1
ATOM 565 N N . VAL A 1 73 ? 1.585 -1.711 -11.607 1.00 98.44 73 VAL A N 1
ATOM 566 C CA . VAL A 1 73 ? 1.000 -1.995 -12.917 1.00 98.44 73 VAL A CA 1
ATOM 567 C C . VAL A 1 73 ? 2.156 -2.167 -13.890 1.00 98.44 73 VAL A C 1
ATOM 569 O O . VAL A 1 73 ? 3.047 -1.317 -13.938 1.00 98.44 73 VAL A O 1
ATOM 572 N N . LEU A 1 74 ? 2.134 -3.249 -14.668 1.00 98.38 74 LEU A N 1
ATOM 573 C CA . LEU A 1 74 ? 3.133 -3.482 -15.706 1.00 98.38 74 LEU A CA 1
ATOM 574 C C . LEU A 1 74 ? 3.199 -2.288 -16.682 1.00 98.38 74 LEU A C 1
ATOM 576 O O . LEU A 1 74 ? 2.143 -1.741 -17.015 1.00 98.38 74 LEU A O 1
ATOM 580 N N . PRO A 1 75 ? 4.391 -1.921 -17.190 1.00 97.12 75 PRO A N 1
ATOM 581 C CA . PRO A 1 75 ? 4.605 -0.685 -17.954 1.00 97.12 75 PRO A CA 1
ATOM 582 C C . PRO A 1 75 ? 3.627 -0.476 -19.116 1.00 97.12 75 PRO A C 1
ATOM 584 O O . PRO A 1 75 ? 3.003 0.577 -19.222 1.00 97.12 75 PRO A O 1
ATOM 587 N N . ASP A 1 76 ? 3.393 -1.519 -19.916 1.00 97.69 76 ASP A N 1
ATOM 588 C CA . ASP A 1 76 ? 2.501 -1.474 -21.086 1.00 97.69 76 ASP A CA 1
ATOM 589 C C . ASP A 1 76 ? 1.021 -1.203 -20.742 1.00 97.69 76 ASP A C 1
ATOM 591 O O . ASP A 1 76 ? 0.207 -0.944 -21.630 1.00 97.69 76 ASP A O 1
ATOM 595 N N . PHE A 1 77 ? 0.655 -1.261 -19.457 1.00 97.88 77 PHE A N 1
ATOM 596 C CA . PHE A 1 77 ? -0.708 -1.103 -18.938 1.00 97.88 77 PHE A CA 1
ATOM 597 C C . PHE A 1 77 ? -0.861 0.137 -18.039 1.00 97.88 77 PHE A C 1
ATOM 599 O O . PHE A 1 77 ? -1.958 0.430 -17.543 1.00 97.88 77 PHE A O 1
ATOM 606 N N . GLN A 1 78 ? 0.214 0.901 -17.830 1.00 96.00 78 GLN A N 1
ATOM 607 C CA . GLN A 1 78 ? 0.169 2.173 -17.112 1.00 96.00 78 GLN A CA 1
ATOM 608 C C . GLN A 1 78 ? -0.594 3.241 -17.916 1.00 96.00 78 GLN A C 1
ATOM 610 O O . GLN A 1 78 ? -0.837 3.102 -19.115 1.00 96.00 78 GLN A O 1
ATOM 615 N N . GLY A 1 79 ? -1.087 4.284 -17.236 1.00 93.94 79 GLY A N 1
ATOM 616 C CA . GLY A 1 79 ? -1.909 5.343 -17.852 1.00 93.94 79 GLY A CA 1
ATOM 617 C C . GLY A 1 79 ? -3.305 4.903 -18.330 1.00 93.94 79 GLY A C 1
ATOM 618 O O . GLY A 1 79 ? -4.106 5.732 -18.752 1.00 93.94 79 GLY A O 1
ATOM 619 N N . GLN A 1 80 ? -3.644 3.616 -18.215 1.00 96.69 80 GLN A N 1
ATOM 620 C CA . GLN A 1 80 ? -4.891 3.018 -18.718 1.00 96.69 80 GLN A CA 1
ATOM 621 C C . GLN A 1 80 ? -5.859 2.620 -17.589 1.00 96.69 80 GLN A C 1
ATOM 623 O O . GLN A 1 80 ? -6.693 1.720 -17.725 1.00 96.69 80 GLN A O 1
ATOM 628 N N . ARG A 1 81 ? -5.745 3.290 -16.433 1.00 95.75 81 ARG A N 1
ATOM 629 C CA . ARG A 1 81 ? -6.614 3.119 -15.250 1.00 95.75 81 ARG A CA 1
ATOM 630 C C . ARG A 1 81 ? -6.627 1.706 -14.642 1.00 95.75 81 ARG A C 1
ATOM 632 O O . ARG A 1 81 ? -7.554 1.373 -13.906 1.00 95.75 81 ARG A O 1
ATOM 639 N N . TYR A 1 82 ? -5.617 0.876 -14.910 1.00 97.88 82 TYR A N 1
ATOM 640 C CA . TYR A 1 82 ? -5.496 -0.461 -14.314 1.00 97.88 82 TYR A CA 1
ATOM 641 C C . TYR A 1 82 ? -5.355 -0.412 -12.788 1.00 97.88 82 TYR A C 1
ATOM 643 O O . TYR A 1 82 ? -6.098 -1.102 -12.098 1.00 97.88 82 TYR A O 1
ATOM 651 N N . ALA A 1 83 ? -4.506 0.476 -12.257 1.00 96.25 83 ALA A N 1
ATOM 652 C CA . ALA A 1 83 ? -4.394 0.702 -10.813 1.00 96.25 83 ALA A CA 1
ATOM 653 C C . ALA A 1 83 ? -5.739 1.116 -10.192 1.00 96.25 83 ALA A C 1
ATOM 655 O O . ALA A 1 83 ? -6.152 0.580 -9.170 1.00 96.25 83 ALA A O 1
ATOM 656 N N . THR A 1 84 ? -6.461 2.037 -10.839 1.00 96.12 84 THR A N 1
ATOM 657 C CA . THR A 1 84 ? -7.780 2.492 -10.378 1.00 96.12 84 THR A CA 1
ATOM 658 C C . THR A 1 84 ? -8.779 1.342 -10.287 1.00 96.12 84 THR A C 1
ATOM 660 O O . THR A 1 84 ? -9.409 1.177 -9.248 1.00 96.12 84 THR A O 1
ATOM 663 N N . ARG A 1 85 ? -8.898 0.534 -11.348 1.00 97.88 85 ARG A N 1
ATOM 664 C CA . ARG A 1 85 ? -9.817 -0.612 -11.388 1.00 97.88 85 ARG A CA 1
ATOM 665 C C . ARG A 1 85 ? -9.434 -1.695 -10.381 1.00 97.88 85 ARG A C 1
ATOM 667 O O . ARG A 1 85 ? -10.316 -2.237 -9.726 1.00 97.88 85 ARG A O 1
ATOM 674 N N . LEU A 1 86 ? -8.136 -1.959 -10.210 1.00 98.31 86 LEU A N 1
ATOM 675 C CA . LEU A 1 86 ? -7.632 -2.867 -9.179 1.00 98.31 86 LEU A CA 1
ATOM 676 C C . LEU A 1 86 ? -8.059 -2.404 -7.783 1.00 98.31 86 LEU A C 1
ATOM 678 O O . LEU A 1 86 ? -8.599 -3.200 -7.019 1.00 98.31 86 LEU A O 1
ATOM 682 N N . MET A 1 87 ? -7.851 -1.124 -7.458 1.00 97.50 87 MET A N 1
ATOM 683 C CA . MET A 1 87 ? -8.229 -0.573 -6.153 1.00 97.50 87 MET A CA 1
ATOM 684 C C . MET A 1 87 ? -9.740 -0.653 -5.920 1.00 97.50 87 MET A C 1
ATOM 686 O O . MET A 1 87 ? -10.169 -1.037 -4.839 1.00 97.50 87 MET A O 1
ATOM 690 N N . GLU A 1 88 ? -10.555 -0.344 -6.932 1.00 96.81 88 GLU A N 1
ATOM 691 C CA . GLU A 1 88 ? -12.020 -0.483 -6.858 1.00 96.81 88 GLU A CA 1
ATOM 692 C C . GLU A 1 88 ? -12.457 -1.926 -6.604 1.00 96.81 88 GLU A C 1
ATOM 694 O O . GLU A 1 88 ? -13.456 -2.150 -5.926 1.00 96.81 88 GLU A O 1
ATOM 699 N N . GLU A 1 89 ? -11.728 -2.905 -7.135 1.00 98.12 89 GLU A N 1
ATOM 700 C CA . GLU A 1 89 ? -12.019 -4.315 -6.895 1.00 98.12 89 GLU A CA 1
ATOM 701 C C . GLU A 1 89 ? -11.608 -4.754 -5.486 1.00 98.12 89 GLU A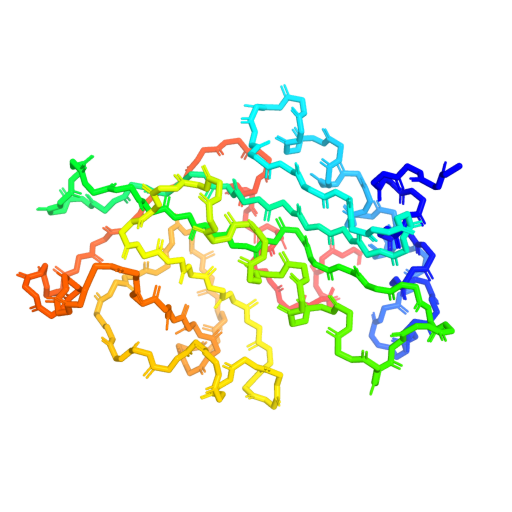 C 1
ATOM 703 O O . GLU A 1 89 ? -12.385 -5.406 -4.791 1.00 98.12 89 GLU A O 1
ATOM 708 N N . ALA A 1 90 ? -10.433 -4.333 -5.012 1.00 97.94 90 ALA A N 1
ATOM 709 C CA . ALA A 1 90 ? -9.989 -4.606 -3.647 1.00 97.94 90 ALA A CA 1
ATOM 710 C C . ALA A 1 90 ? -10.944 -4.023 -2.593 1.00 97.94 90 ALA A C 1
ATOM 712 O O . ALA A 1 90 ? -11.296 -4.703 -1.628 1.00 97.94 90 ALA A O 1
ATOM 713 N N . GLU A 1 91 ? -11.412 -2.790 -2.804 1.00 96.06 91 GLU A N 1
ATOM 714 C CA . GLU A 1 91 ? -12.357 -2.097 -1.918 1.00 96.06 91 GLU A CA 1
ATOM 715 C C . GLU A 1 91 ? -13.666 -2.887 -1.723 1.00 96.06 91 GLU A C 1
ATOM 717 O O . GLU A 1 91 ? -14.239 -2.859 -0.635 1.00 96.06 91 GLU A O 1
ATOM 722 N N . LYS A 1 92 ? -14.116 -3.650 -2.731 1.00 95.94 92 LYS A N 1
ATOM 723 C CA . LYS A 1 92 ? -15.307 -4.515 -2.622 1.00 95.94 92 LYS A CA 1
ATOM 724 C C . LYS A 1 92 ? -15.063 -5.762 -1.771 1.00 95.94 92 LYS A C 1
ATOM 726 O O . LYS A 1 92 ? -16.004 -6.273 -1.169 1.00 95.94 92 LYS A O 1
ATOM 731 N N . HIS A 1 93 ? -13.834 -6.275 -1.745 1.00 95.94 93 HIS A N 1
ATOM 732 C CA . HIS A 1 93 ? -13.494 -7.530 -1.068 1.00 95.94 93 HIS A CA 1
ATOM 733 C C . HIS A 1 93 ? -13.087 -7.331 0.392 1.00 95.94 93 HIS A C 1
ATOM 735 O O . HIS A 1 93 ? -13.406 -8.167 1.236 1.00 95.94 93 HIS A O 1
ATOM 741 N N . LEU A 1 94 ? -12.397 -6.230 0.697 1.00 94.62 94 LEU A N 1
ATOM 742 C CA . LEU A 1 94 ? -11.803 -5.994 2.015 1.00 94.62 94 LEU A CA 1
ATOM 743 C C . LEU A 1 94 ? -12.838 -5.757 3.120 1.00 94.62 94 LEU A C 1
ATOM 745 O O . LEU A 1 94 ? -12.541 -6.017 4.285 1.00 94.62 94 LEU A O 1
ATOM 749 N N . ASN A 1 95 ? -14.044 -5.276 2.777 1.00 95.25 95 ASN A N 1
ATOM 750 C CA . ASN A 1 95 ? -15.032 -4.810 3.760 1.00 95.25 95 ASN A CA 1
ATOM 751 C C . ASN A 1 95 ? -14.372 -3.886 4.809 1.00 95.25 95 ASN A C 1
ATOM 753 O O . ASN A 1 95 ? -14.526 -4.089 6.014 1.00 95.25 95 ASN A O 1
ATOM 757 N N . ALA A 1 96 ? -13.535 -2.961 4.329 1.00 98.31 96 ALA A N 1
ATOM 758 C CA . ALA A 1 96 ? -12.767 -2.036 5.151 1.00 98.31 96 ALA A CA 1
ATOM 759 C C . ALA A 1 96 ? -13.611 -0.818 5.540 1.00 98.31 96 ALA A C 1
ATOM 761 O O . ALA A 1 96 ? -14.524 -0.440 4.813 1.00 98.31 96 ALA A O 1
ATOM 762 N N . ASP A 1 97 ? -13.250 -0.172 6.645 1.00 98.69 97 ASP A N 1
ATOM 763 C CA . ASP A 1 97 ? -13.784 1.133 7.042 1.00 98.69 97 ASP A CA 1
ATOM 764 C C . ASP A 1 97 ? -12.964 2.274 6.435 1.00 98.69 97 ASP A C 1
ATOM 766 O O . ASP A 1 97 ? -13.519 3.287 6.001 1.00 98.69 97 ASP A O 1
ATOM 770 N N . ALA A 1 98 ? -11.642 2.097 6.367 1.00 98.75 98 ALA A N 1
ATOM 771 C CA . ALA A 1 98 ? -10.719 3.046 5.757 1.00 98.75 98 ALA A CA 1
ATOM 772 C C . ALA A 1 98 ? -9.471 2.350 5.196 1.00 98.75 98 ALA A C 1
ATOM 774 O O . ALA A 1 98 ? -9.002 1.345 5.734 1.00 98.75 98 ALA A O 1
ATOM 775 N N . ILE A 1 99 ? -8.914 2.908 4.124 1.00 98.81 99 ILE A N 1
ATOM 776 C CA . ILE A 1 99 ? -7.654 2.468 3.518 1.00 98.81 99 ILE A CA 1
ATOM 777 C C . ILE A 1 99 ? -6.692 3.653 3.486 1.00 98.81 99 ILE A C 1
ATOM 779 O O . ILE A 1 99 ? -7.079 4.753 3.092 1.00 98.81 99 ILE A O 1
ATOM 783 N N . PHE A 1 100 ? -5.449 3.413 3.883 1.00 98.75 100 PHE A N 1
ATOM 784 C CA . PHE A 1 100 ? -4.377 4.394 3.970 1.00 98.75 100 PHE A CA 1
ATOM 785 C C . PHE A 1 100 ? -3.295 4.113 2.932 1.00 98.75 100 PHE A C 1
ATOM 787 O O . PHE A 1 100 ? -3.094 2.966 2.519 1.00 98.75 100 PHE A O 1
ATOM 794 N N . VAL A 1 101 ? -2.595 5.161 2.513 1.00 98.19 101 VAL A N 1
ATOM 795 C CA . VAL A 1 101 ? -1.497 5.086 1.546 1.00 98.19 101 VAL A CA 1
ATOM 796 C C . VAL A 1 101 ? -0.444 6.118 1.908 1.00 98.19 101 VAL A C 1
ATOM 798 O O . VAL A 1 101 ? -0.767 7.288 2.091 1.00 98.19 101 VAL A O 1
ATOM 801 N N . LEU A 1 102 ? 0.818 5.694 1.951 1.00 97.44 102 LEU A N 1
ATOM 802 C CA . LEU A 1 102 ? 1.952 6.608 1.901 1.00 97.44 102 LEU A CA 1
ATOM 803 C C . LEU A 1 102 ? 2.445 6.679 0.457 1.00 97.44 102 LEU A C 1
ATOM 805 O O . LEU A 1 102 ? 2.838 5.658 -0.104 1.00 97.44 102 LEU A O 1
ATOM 809 N N . GLY A 1 103 ? 2.411 7.855 -0.163 1.00 94.12 103 GLY A N 1
ATOM 810 C CA . GLY A 1 103 ? 2.862 7.983 -1.545 1.00 94.12 103 GLY A CA 1
ATOM 811 C C . GLY A 1 103 ? 2.817 9.398 -2.099 1.00 94.12 103 GLY A C 1
ATOM 812 O O . GLY A 1 103 ? 2.530 10.355 -1.391 1.00 94.12 103 GLY A O 1
ATOM 813 N N . ASP A 1 104 ? 3.105 9.520 -3.393 1.00 92.12 104 ASP A N 1
ATOM 814 C CA . ASP A 1 104 ? 3.171 10.808 -4.084 1.00 92.12 104 ASP A CA 1
ATOM 815 C C . ASP A 1 104 ? 1.776 11.473 -4.191 1.00 92.12 104 ASP A C 1
ATOM 817 O O . ASP A 1 104 ? 0.839 10.859 -4.729 1.00 92.12 104 ASP A O 1
ATOM 821 N N . PRO A 1 105 ? 1.620 12.735 -3.741 1.00 94.12 105 PRO A N 1
ATOM 822 C CA . PRO A 1 105 ? 0.391 13.506 -3.899 1.00 94.12 105 PRO A CA 1
ATOM 823 C C . PRO A 1 105 ? -0.156 13.550 -5.329 1.00 94.12 105 PRO A C 1
ATOM 825 O O . PRO A 1 105 ? -1.375 13.515 -5.511 1.00 94.12 105 PRO A O 1
ATOM 828 N N . MET A 1 106 ? 0.706 13.560 -6.350 1.00 91.75 106 MET A N 1
ATOM 829 C CA . MET A 1 106 ? 0.287 13.554 -7.758 1.00 91.75 106 MET A CA 1
ATOM 830 C C . MET A 1 106 ? -0.508 12.299 -8.133 1.00 91.75 106 MET A C 1
ATOM 832 O O . MET A 1 106 ? -1.364 12.352 -9.017 1.00 91.75 106 MET A O 1
ATOM 836 N N . HIS A 1 107 ? -0.261 11.185 -7.442 1.00 90.00 107 HIS A N 1
ATOM 837 C CA . HIS A 1 107 ? -0.914 9.904 -7.689 1.00 90.00 107 HIS A CA 1
ATOM 838 C C . HIS A 1 107 ? -2.142 9.696 -6.798 1.00 90.00 107 HIS A C 1
ATOM 840 O O . HIS A 1 107 ? -3.178 9.219 -7.272 1.00 90.00 107 HIS A O 1
ATOM 846 N N . TYR A 1 108 ? -2.051 10.055 -5.514 1.00 95.50 108 TYR A N 1
ATOM 847 C CA . TYR A 1 108 ? -3.042 9.639 -4.518 1.00 95.50 108 TYR A CA 1
ATOM 848 C C . TYR A 1 108 ? -4.003 10.739 -4.065 1.00 95.50 108 TYR A C 1
ATOM 850 O O . TYR A 1 108 ? -5.150 10.417 -3.749 1.00 95.50 108 TYR A O 1
ATOM 858 N N . ALA A 1 109 ? -3.621 12.020 -4.121 1.00 93.62 109 ALA A N 1
ATOM 859 C CA . ALA A 1 109 ? -4.387 13.109 -3.500 1.00 93.62 109 ALA A CA 1
ATOM 860 C C . ALA A 1 109 ? -5.782 13.345 -4.105 1.00 93.62 109 ALA A C 1
ATOM 862 O O . ALA A 1 109 ? -6.600 14.047 -3.521 1.00 93.62 109 ALA A O 1
ATOM 863 N N . THR A 1 110 ? -6.084 12.787 -5.280 1.00 92.56 110 THR A N 1
ATOM 864 C CA . THR A 1 110 ? -7.428 12.883 -5.879 1.00 92.56 110 THR A CA 1
ATOM 865 C C . THR A 1 110 ? -8.363 11.757 -5.442 1.00 92.56 110 THR A C 1
ATOM 867 O O . THR A 1 110 ? -9.579 11.943 -5.451 1.00 92.56 110 THR A O 1
ATOM 870 N N . ARG A 1 111 ? -7.821 10.593 -5.060 1.00 93.81 111 ARG A N 1
ATOM 871 C CA . ARG A 1 111 ? -8.595 9.385 -4.723 1.00 93.81 111 ARG A CA 1
ATOM 872 C C . ARG A 1 111 ? -8.604 9.081 -3.227 1.00 93.81 111 ARG A C 1
ATOM 874 O O . ARG A 1 111 ? -9.620 8.610 -2.724 1.00 93.81 111 ARG A O 1
ATOM 881 N N . TYR A 1 112 ? -7.491 9.329 -2.549 1.00 96.44 112 TYR A N 1
ATOM 882 C CA . TYR A 1 112 ? -7.321 9.168 -1.110 1.00 96.44 112 TYR A CA 1
ATOM 883 C C . TYR A 1 112 ? -7.185 10.557 -0.496 1.00 96.44 112 TYR A C 1
ATOM 885 O O . TYR A 1 112 ? -6.092 11.039 -0.233 1.00 96.44 112 TYR A O 1
ATOM 893 N N . ASN A 1 113 ? -8.308 11.253 -0.366 1.00 95.69 113 ASN A N 1
ATOM 894 C CA . ASN A 1 113 ? -8.341 12.657 0.033 1.00 95.69 113 ASN A CA 1
ATOM 895 C C . ASN A 1 113 ? -9.190 12.912 1.276 1.00 95.69 113 ASN A C 1
ATOM 897 O O . ASN A 1 113 ? -9.538 14.061 1.548 1.00 95.69 113 ASN A O 1
ATOM 901 N N . THR A 1 114 ? -9.541 11.862 2.023 1.00 97.44 114 THR A N 1
ATOM 902 C CA . THR A 1 114 ? -10.240 12.026 3.294 1.00 97.44 114 THR A CA 1
ATOM 903 C C . THR A 1 114 ? -9.282 12.673 4.299 1.00 97.44 114 THR A C 1
ATOM 905 O O . THR A 1 114 ? -8.247 12.080 4.598 1.00 97.44 114 THR A O 1
ATOM 908 N N . PRO A 1 115 ? -9.605 13.851 4.864 1.00 96.88 115 PRO A N 1
ATOM 909 C CA . PRO A 1 115 ? -8.820 14.422 5.953 1.00 96.88 115 PRO A CA 1
ATOM 910 C C . PRO A 1 115 ? -8.852 13.515 7.191 1.00 96.88 115 PRO A C 1
ATOM 912 O O . PRO A 1 115 ? -9.911 13.002 7.553 1.00 96.88 115 PRO A O 1
ATOM 915 N N . HIS A 1 116 ? -7.719 13.348 7.875 1.00 98.00 116 HIS A N 1
ATOM 916 C CA . HIS A 1 116 ? -7.630 12.551 9.102 1.00 98.00 116 HIS A CA 1
ATOM 917 C C . HIS A 1 116 ? -6.523 13.049 10.038 1.00 98.00 116 HIS A C 1
ATOM 919 O O . HIS A 1 116 ? -5.678 13.852 9.654 1.00 98.00 116 HIS A O 1
ATOM 925 N N . GLN A 1 117 ? -6.528 12.544 11.275 1.00 97.75 117 GLN A N 1
ATOM 926 C CA . GLN A 1 117 ? -5.516 12.818 12.309 1.00 97.75 117 GLN A CA 1
ATOM 927 C C . GLN A 1 117 ? -4.876 11.515 12.835 1.00 97.75 117 GLN A C 1
ATOM 929 O O . GLN A 1 117 ? -4.417 11.429 13.971 1.00 97.75 117 GLN A O 1
ATOM 934 N N . VAL A 1 118 ? -4.887 10.471 12.003 1.00 98.56 118 VAL A N 1
ATOM 935 C CA . VAL A 1 118 ? -4.224 9.187 12.269 1.00 98.56 118 VAL A CA 1
ATOM 936 C C . VAL A 1 118 ? -2.715 9.318 12.044 1.00 98.56 118 VAL A C 1
ATOM 938 O O . VAL A 1 118 ? -2.293 9.630 10.929 1.00 98.56 118 VAL A O 1
ATOM 941 N N . ALA A 1 119 ? -1.914 9.054 13.076 1.00 98.25 119 ALA A N 1
ATOM 942 C CA . ALA A 1 119 ? -0.454 9.048 12.984 1.00 98.25 119 ALA A CA 1
ATOM 943 C C . ALA A 1 119 ? 0.065 7.867 12.147 1.00 98.25 119 ALA A C 1
ATOM 945 O O . ALA A 1 119 ? -0.624 6.854 12.002 1.00 98.25 119 ALA A O 1
ATOM 946 N N . PHE A 1 120 ? 1.295 7.974 11.640 1.00 98.50 120 PHE A N 1
ATOM 947 C CA . PHE A 1 120 ? 1.983 6.852 11.003 1.00 98.50 120 PHE A CA 1
ATOM 948 C C . PHE A 1 120 ? 2.100 5.655 11.964 1.00 98.50 120 PHE A C 1
ATOM 950 O O . PHE A 1 120 ? 2.345 5.856 13.157 1.00 98.50 120 PHE A O 1
ATOM 957 N N . PRO A 1 121 ? 1.962 4.414 11.467 1.00 97.94 121 PRO A N 1
ATOM 958 C CA . PRO A 1 121 ? 2.058 3.214 12.299 1.00 97.94 121 PRO A CA 1
ATOM 959 C C . PRO A 1 121 ? 3.505 2.816 12.620 1.00 97.94 121 PRO A C 1
ATOM 961 O O . PRO A 1 121 ? 3.735 1.919 13.430 1.00 97.94 121 PRO A O 1
ATOM 964 N N . VAL A 1 122 ? 4.470 3.453 11.954 1.00 97.25 122 VAL A N 1
ATOM 965 C CA . VAL A 1 122 ? 5.912 3.247 12.086 1.00 97.25 122 VAL A CA 1
ATOM 966 C C . VAL A 1 122 ? 6.580 4.620 12.129 1.00 97.25 122 VAL A C 1
ATOM 968 O O . VAL A 1 122 ? 6.124 5.556 11.472 1.00 97.25 122 VAL A O 1
ATOM 971 N N . GLU A 1 123 ? 7.653 4.755 12.907 1.00 93.19 123 GLU A N 1
ATOM 972 C CA . GLU A 1 123 ? 8.440 5.988 12.944 1.00 93.19 123 GLU A CA 1
ATOM 973 C C . GLU A 1 123 ? 9.053 6.270 11.565 1.00 93.19 123 GLU A C 1
ATOM 975 O O . GLU A 1 123 ? 9.740 5.427 10.987 1.00 93.19 123 GLU A O 1
ATOM 980 N N . THR A 1 124 ? 8.789 7.460 11.031 1.00 95.12 124 THR A N 1
ATOM 981 C CA . THR A 1 124 ? 9.244 7.875 9.705 1.00 95.12 124 THR A CA 1
ATOM 982 C C . THR A 1 124 ? 9.467 9.384 9.651 1.00 95.12 124 THR A C 1
ATOM 984 O O . THR A 1 124 ? 8.894 10.143 10.433 1.00 95.12 124 THR A O 1
ATOM 987 N N . GLN A 1 125 ? 10.310 9.810 8.711 1.00 94.19 125 GLN A N 1
ATOM 988 C CA . GLN A 1 125 ? 10.483 11.211 8.321 1.00 94.19 125 GLN A CA 1
ATOM 989 C C . GLN A 1 125 ? 9.633 11.581 7.098 1.00 94.19 125 GLN A C 1
ATOM 991 O O . GLN A 1 125 ? 9.772 12.682 6.565 1.00 94.19 125 GLN A O 1
ATOM 996 N N . ALA A 1 126 ? 8.777 10.667 6.631 1.00 94.31 126 ALA A N 1
ATOM 997 C CA . ALA A 1 126 ? 7.920 10.918 5.491 1.00 94.31 126 ALA A CA 1
ATOM 998 C C . ALA A 1 126 ? 7.004 12.133 5.746 1.00 94.31 126 ALA A C 1
ATOM 1000 O O . ALA A 1 126 ? 6.473 12.284 6.854 1.00 94.31 126 ALA A O 1
ATOM 1001 N N . PRO A 1 127 ? 6.794 12.998 4.739 1.00 95.00 127 PRO A N 1
ATOM 1002 C CA . PRO A 1 127 ? 5.935 14.161 4.901 1.00 95.00 127 PRO A CA 1
ATOM 1003 C C . PRO A 1 127 ? 4.485 13.748 5.180 1.00 95.00 127 PRO A C 1
ATOM 1005 O O . PRO A 1 127 ? 3.957 12.825 4.555 1.00 95.00 127 PRO A O 1
ATOM 1008 N N . VAL A 1 128 ? 3.820 14.441 6.107 1.00 94.56 128 VAL A N 1
ATOM 1009 C CA . VAL A 1 128 ? 2.428 14.137 6.491 1.00 94.56 128 VAL A CA 1
ATOM 1010 C C . VAL A 1 128 ? 1.472 14.370 5.319 1.00 94.56 128 VAL A C 1
ATOM 1012 O O . VAL A 1 128 ? 0.480 13.664 5.183 1.00 94.56 128 VAL A O 1
ATOM 1015 N N . GLU A 1 129 ? 1.788 15.302 4.422 1.00 95.00 129 GLU A N 1
ATOM 1016 C CA . GLU A 1 129 ? 1.041 15.555 3.188 1.00 95.00 129 GLU A CA 1
ATOM 1017 C C . GLU A 1 129 ? 1.079 14.395 2.182 1.00 95.00 129 GLU A C 1
ATOM 1019 O O . GLU A 1 129 ? 0.289 14.397 1.241 1.00 95.00 129 GLU A O 1
ATOM 1024 N N . CYS A 1 130 ? 1.964 13.413 2.378 1.00 96.88 130 CYS A N 1
ATOM 1025 C CA . CYS A 1 130 ? 2.028 12.178 1.597 1.00 96.88 130 CYS A CA 1
ATOM 1026 C C . CYS A 1 130 ? 1.267 11.018 2.266 1.00 96.88 130 CYS A C 1
ATOM 1028 O O . CYS A 1 130 ? 1.213 9.921 1.706 1.00 96.88 130 CYS A O 1
ATOM 1030 N N . TRP A 1 131 ? 0.710 11.233 3.465 1.00 98.06 131 TRP A N 1
ATOM 1031 C CA . TRP A 1 131 ? -0.058 10.249 4.222 1.00 98.06 131 TRP A CA 1
ATOM 1032 C C . TRP A 1 131 ? -1.547 10.443 3.965 1.00 98.06 131 TRP A C 1
ATOM 1034 O O . TRP A 1 131 ? -2.190 11.341 4.505 1.00 98.06 131 TRP A O 1
ATOM 1044 N N . PHE A 1 132 ? -2.076 9.609 3.083 1.00 98.50 132 PHE A N 1
ATOM 1045 C CA . PHE A 1 132 ? -3.418 9.733 2.548 1.00 98.50 132 PHE A CA 1
ATOM 1046 C C . PHE A 1 132 ? -4.353 8.672 3.116 1.00 98.50 132 PHE A C 1
ATOM 1048 O O . PHE A 1 132 ? -3.937 7.549 3.406 1.00 98.50 132 PHE A O 1
ATOM 1055 N N . ALA A 1 133 ? -5.648 8.989 3.167 1.00 98.50 133 ALA A N 1
ATOM 1056 C CA . ALA A 1 133 ? -6.691 8.029 3.497 1.00 98.50 133 ALA A CA 1
ATOM 1057 C C . ALA A 1 133 ? -7.900 8.142 2.567 1.00 98.50 133 ALA A C 1
ATOM 1059 O O . ALA A 1 133 ? -8.205 9.196 2.004 1.00 98.50 133 ALA A O 1
ATOM 1060 N N . LYS A 1 134 ? -8.619 7.031 2.445 1.00 98.31 134 LYS A N 1
ATOM 1061 C CA . LYS A 1 134 ? -9.945 6.946 1.847 1.00 98.31 134 LYS A CA 1
ATOM 1062 C C . LYS A 1 134 ? -10.861 6.210 2.807 1.00 98.31 134 LYS A C 1
ATOM 1064 O O . LYS A 1 134 ? -10.621 5.048 3.133 1.00 98.31 134 LYS A O 1
ATOM 1069 N N . GLU A 1 135 ? -11.931 6.871 3.215 1.00 98.38 135 GLU A N 1
ATOM 1070 C CA . GLU A 1 135 ? -13.031 6.228 3.927 1.00 98.38 135 GLU A CA 1
ATOM 1071 C C . GLU A 1 135 ? -13.888 5.396 2.972 1.00 98.38 135 GLU A C 1
ATOM 1073 O O . GLU A 1 135 ? -14.264 5.847 1.887 1.00 98.38 135 GLU A O 1
ATOM 1078 N N . LEU A 1 136 ? -14.235 4.188 3.404 1.00 98.00 136 LEU A N 1
ATOM 1079 C CA . LEU A 1 136 ? -15.316 3.391 2.823 1.00 98.00 136 LEU A CA 1
ATOM 1080 C C . LEU A 1 136 ? -16.561 3.414 3.722 1.00 98.00 136 LEU A C 1
ATOM 1082 O O . LEU A 1 136 ? -17.676 3.294 3.215 1.00 98.00 136 LEU A O 1
ATOM 1086 N N . THR A 1 137 ? -16.377 3.672 5.020 1.00 98.06 137 THR A N 1
ATOM 1087 C CA . THR A 1 137 ? -17.436 4.066 5.957 1.00 98.06 137 THR A CA 1
ATOM 1088 C C . THR A 1 137 ? -17.397 5.592 6.130 1.00 98.06 137 THR A C 1
ATOM 1090 O O . THR A 1 137 ? -16.490 6.101 6.792 1.00 98.06 137 THR A O 1
ATOM 1093 N N . PRO A 1 138 ? -18.339 6.359 5.545 1.00 97.38 138 PRO A N 1
ATOM 1094 C CA . PRO A 1 138 ? -18.256 7.821 5.532 1.00 97.38 138 PRO A CA 1
ATOM 1095 C C . PRO A 1 138 ? -18.223 8.453 6.930 1.00 97.38 138 PRO A C 1
ATOM 1097 O O . PRO A 1 138 ? -19.060 8.155 7.783 1.00 97.38 138 PRO A O 1
ATOM 1100 N 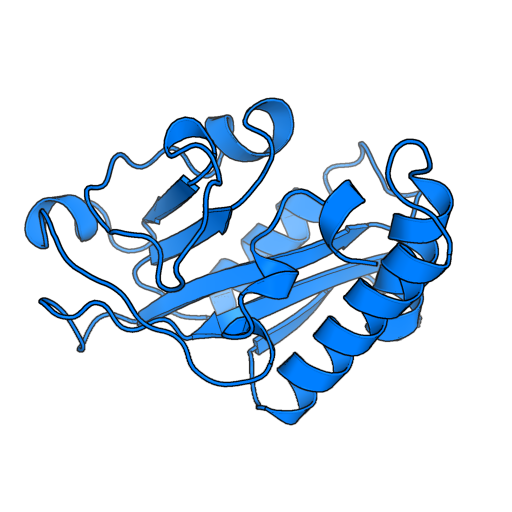N . GLY A 1 139 ? -17.287 9.377 7.142 1.00 98.06 139 GLY A N 1
ATOM 1101 C CA . GLY A 1 139 ? -17.110 10.145 8.373 1.00 98.06 139 GLY A CA 1
ATOM 1102 C C . GLY A 1 139 ? -16.502 9.364 9.537 1.00 98.06 139 GLY A C 1
ATOM 1103 O O . GLY A 1 139 ? -16.527 9.864 10.664 1.00 98.06 139 GLY A O 1
ATOM 1104 N N . VAL A 1 140 ? -16.006 8.144 9.314 1.00 98.31 140 VAL A N 1
ATOM 1105 C CA . VAL A 1 140 ? -15.468 7.293 10.382 1.00 98.31 140 VAL A CA 1
ATOM 1106 C C . VAL A 1 140 ? -14.181 7.865 10.987 1.00 98.31 140 VAL A C 1
ATOM 1108 O O . VAL A 1 140 ? -14.056 7.916 12.207 1.00 98.31 140 VAL A O 1
ATOM 1111 N N . LEU A 1 141 ? -13.254 8.389 10.184 1.00 98.31 141 LEU A N 1
ATOM 1112 C CA . LEU A 1 141 ? -11.981 8.938 10.663 1.00 98.31 141 LEU A CA 1
ATOM 1113 C C . LEU A 1 141 ? -12.176 10.268 11.395 1.00 98.31 141 LEU A C 1
ATOM 1115 O O . LEU A 1 141 ? -11.484 10.539 12.374 1.00 98.31 141 LEU A O 1
ATOM 1119 N N . ALA A 1 142 ? -13.162 11.068 10.983 1.00 97.94 142 ALA A N 1
ATOM 1120 C CA . ALA A 1 142 ? -13.540 12.281 11.706 1.00 97.94 142 ALA A CA 1
ATOM 1121 C C . ALA A 1 142 ? -14.086 11.973 13.114 1.00 97.94 142 ALA A C 1
ATOM 1123 O O . ALA A 1 142 ? -13.817 12.724 14.049 1.00 97.94 142 ALA A O 1
ATOM 1124 N N . GLN A 1 143 ? -14.823 10.867 13.275 1.00 97.75 143 GLN A N 1
ATOM 1125 C CA . GLN A 1 143 ? -15.329 10.413 14.578 1.00 97.75 143 GLN A CA 1
ATOM 1126 C C . GLN A 1 143 ? -14.218 9.869 15.480 1.00 97.75 143 GLN A C 1
ATOM 1128 O O . GLN A 1 143 ? -14.276 10.060 16.692 1.00 97.75 143 GLN A O 1
ATOM 1133 N N . VAL A 1 144 ? -13.211 9.208 14.898 1.00 97.81 144 VAL A N 1
ATOM 1134 C CA . VAL A 1 144 ? -12.032 8.729 15.637 1.00 97.81 144 VAL A CA 1
ATOM 1135 C C . VAL A 1 144 ? -11.183 9.895 16.148 1.00 97.81 144 VAL A C 1
ATOM 1137 O O . VAL A 1 144 ? -10.704 9.848 17.281 1.00 97.81 144 VAL A O 1
ATOM 1140 N N . GLY A 1 145 ? -11.013 10.945 15.340 1.00 97.88 145 GLY A N 1
ATOM 1141 C CA . GLY A 1 145 ? -10.168 12.087 15.679 1.00 97.88 145 GLY A CA 1
ATOM 1142 C C . GLY A 1 145 ? -8.675 11.743 15.658 1.00 97.88 145 GLY A C 1
ATOM 1143 O O . GLY A 1 145 ? -8.221 10.932 14.849 1.00 97.88 145 GLY A O 1
ATOM 1144 N N . GLU A 1 146 ? -7.899 12.397 16.524 1.00 98.31 146 GLU A N 1
ATOM 1145 C CA . GLU A 1 146 ? -6.468 12.122 16.678 1.00 98.31 146 GLU A CA 1
ATOM 1146 C C . GLU A 1 146 ? -6.247 10.736 17.290 1.00 98.31 146 GLU A C 1
ATOM 1148 O O . GLU A 1 146 ? -6.821 10.386 18.328 1.00 98.31 146 GLU A O 1
ATOM 1153 N N . THR A 1 147 ? -5.418 9.917 16.645 1.00 98.44 147 THR A N 1
ATOM 1154 C CA . THR A 1 147 ? -5.100 8.584 17.157 1.00 98.44 147 THR A CA 1
ATOM 1155 C C . THR A 1 147 ? -3.758 8.077 16.646 1.00 98.44 147 THR A C 1
ATOM 1157 O O . THR A 1 147 ? -3.371 8.321 15.502 1.00 98.44 147 THR A O 1
ATOM 1160 N N . ALA A 1 148 ? -3.056 7.329 17.496 1.00 98.50 148 ALA A N 1
ATOM 1161 C CA . ALA A 1 148 ? -1.931 6.514 17.063 1.00 98.50 148 ALA A CA 1
ATOM 1162 C C . ALA A 1 148 ? -2.427 5.302 16.259 1.00 98.50 148 ALA A C 1
ATOM 1164 O O . ALA A 1 148 ? -3.564 4.847 16.425 1.00 98.50 148 ALA A O 1
ATOM 1165 N N . SER A 1 149 ? -1.560 4.752 15.415 1.00 98.56 149 SER A N 1
ATOM 1166 C CA . SER A 1 149 ? -1.825 3.517 14.685 1.00 98.56 149 SER A CA 1
ATOM 1167 C C . SER A 1 149 ? -0.670 2.531 14.842 1.00 98.56 149 SER A C 1
ATOM 1169 O O . SER A 1 149 ? 0.407 2.892 15.317 1.00 98.56 149 SER A O 1
ATOM 1171 N N . SER A 1 150 ? -0.903 1.268 14.503 1.00 98.31 150 SER A N 1
ATOM 1172 C CA . SER A 1 150 ? 0.133 0.239 14.506 1.00 98.31 150 SER A CA 1
ATOM 1173 C C . SER A 1 150 ? -0.115 -0.824 13.443 1.00 98.31 150 SER A C 1
ATOM 1175 O O . SER A 1 150 ? -1.255 -1.108 13.060 1.00 98.31 150 SER A O 1
ATOM 1177 N N . ILE A 1 151 ? 0.982 -1.425 12.989 1.00 98.38 151 ILE A N 1
ATOM 1178 C CA . ILE A 1 151 ? 1.019 -2.598 12.114 1.00 98.38 151 ILE A CA 1
ATOM 1179 C C . ILE A 1 151 ? 2.017 -3.617 12.663 1.00 98.38 151 ILE A C 1
ATOM 1181 O O . ILE A 1 151 ? 2.825 -3.315 13.542 1.00 98.38 151 ILE A O 1
ATOM 1185 N N . THR A 1 152 ? 1.967 -4.831 12.131 1.00 97.69 152 THR A N 1
ATOM 1186 C CA . THR A 1 152 ? 2.886 -5.930 12.453 1.00 97.69 152 THR A CA 1
ATOM 1187 C C . THR A 1 152 ? 3.386 -6.579 11.166 1.00 97.69 152 THR A C 1
ATOM 1189 O O . THR A 1 152 ? 2.765 -6.394 10.122 1.00 97.69 152 THR A O 1
ATOM 1192 N N . GLY A 1 153 ? 4.454 -7.373 11.249 1.00 97.50 153 GLY A N 1
ATOM 1193 C CA . GLY A 1 153 ? 4.996 -8.104 10.099 1.00 97.50 153 GLY A CA 1
ATOM 1194 C C . GLY A 1 153 ? 6.035 -7.312 9.305 1.00 97.50 153 GLY A C 1
ATOM 1195 O O . GLY A 1 153 ? 6.563 -6.305 9.787 1.00 97.50 153 GLY A O 1
ATOM 1196 N N . ALA A 1 154 ? 6.333 -7.762 8.092 1.00 97.75 154 ALA A N 1
ATOM 1197 C CA . ALA A 1 154 ? 7.404 -7.250 7.241 1.00 97.75 154 ALA A CA 1
ATOM 1198 C C . ALA A 1 154 ? 7.268 -5.746 6.971 1.00 97.75 154 ALA A C 1
ATOM 1200 O O . ALA A 1 154 ? 8.253 -5.007 7.010 1.00 97.75 154 ALA A O 1
ATOM 1201 N N . PHE A 1 155 ? 6.038 -5.256 6.793 1.00 98.00 155 PHE A N 1
ATOM 1202 C CA . PHE A 1 155 ? 5.794 -3.838 6.533 1.00 98.00 155 PHE A CA 1
ATOM 1203 C C . PHE A 1 155 ? 5.912 -2.946 7.777 1.00 98.00 155 PHE A C 1
ATOM 1205 O O . PHE A 1 155 ? 5.969 -1.729 7.642 1.00 98.00 155 PHE A O 1
ATOM 1212 N N . ALA A 1 156 ? 6.019 -3.518 8.983 1.00 98.00 156 ALA A N 1
ATOM 1213 C CA . ALA A 1 156 ? 6.365 -2.769 10.194 1.00 98.00 156 ALA A CA 1
ATOM 1214 C C . ALA A 1 156 ? 7.857 -2.388 10.258 1.00 98.00 156 ALA A C 1
ATOM 1216 O O . ALA A 1 156 ? 8.265 -1.648 11.153 1.00 98.00 156 ALA A O 1
ATOM 1217 N N . ASN A 1 157 ? 8.687 -2.891 9.336 1.00 97.00 157 ASN A N 1
ATOM 1218 C CA . ASN A 1 157 ? 10.097 -2.535 9.260 1.00 97.00 157 ASN A CA 1
ATOM 1219 C C . ASN A 1 157 ? 10.257 -1.060 8.831 1.00 97.00 157 ASN A C 1
ATOM 1221 O O . ASN A 1 157 ? 9.852 -0.718 7.716 1.00 97.00 157 ASN A O 1
ATOM 1225 N N . PRO A 1 158 ? 10.900 -0.194 9.645 1.00 96.31 158 PRO A N 1
ATOM 1226 C CA . PRO A 1 158 ? 11.081 1.222 9.320 1.00 96.31 158 PRO A CA 1
ATOM 1227 C C . PRO A 1 158 ? 11.783 1.490 7.989 1.00 96.31 158 PRO A C 1
ATOM 1229 O O . PRO A 1 158 ? 11.584 2.555 7.414 1.00 96.31 158 PRO A O 1
ATOM 1232 N N . ILE A 1 159 ? 12.575 0.542 7.467 1.00 95.88 159 ILE A N 1
ATOM 1233 C CA . ILE A 1 159 ? 13.211 0.701 6.153 1.00 95.88 159 ILE A CA 1
ATOM 1234 C C . ILE A 1 159 ? 12.174 0.895 5.039 1.00 95.88 159 ILE A C 1
ATOM 1236 O O . ILE A 1 159 ? 12.383 1.732 4.171 1.00 95.88 159 ILE A O 1
ATOM 1240 N N . MET A 1 160 ? 11.017 0.226 5.117 1.00 96.56 160 MET A N 1
ATOM 1241 C CA . MET A 1 160 ? 9.951 0.325 4.108 1.00 96.56 160 MET A CA 1
ATOM 1242 C C . MET A 1 160 ? 9.220 1.671 4.130 1.00 96.56 160 MET A C 1
ATOM 1244 O O . MET A 1 160 ? 8.450 1.970 3.221 1.00 96.56 160 MET A O 1
ATOM 1248 N N . TRP A 1 161 ? 9.460 2.473 5.168 1.00 96.75 161 TRP A N 1
ATOM 1249 C CA . TRP A 1 161 ? 8.831 3.770 5.402 1.00 96.75 161 TRP A CA 1
ATOM 1250 C C . TRP A 1 161 ? 9.777 4.946 5.151 1.00 96.75 161 TRP A C 1
ATOM 1252 O O . TRP A 1 161 ? 9.378 6.092 5.357 1.00 96.75 161 TRP A O 1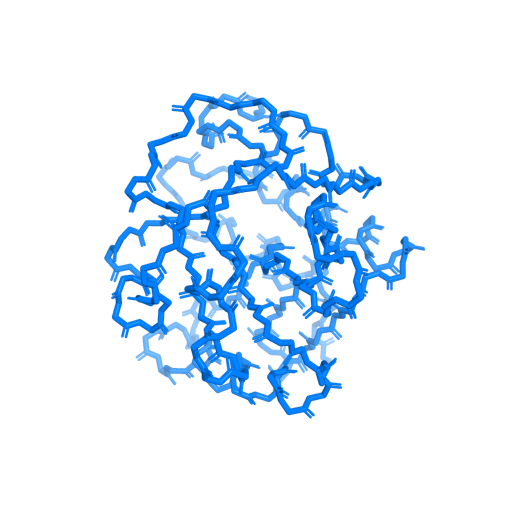
ATOM 1262 N N . LYS A 1 162 ? 11.020 4.684 4.729 1.00 94.62 162 LYS A N 1
ATOM 1263 C CA . LYS A 1 162 ? 11.957 5.722 4.285 1.00 94.62 162 LYS A CA 1
ATOM 1264 C C . LYS A 1 162 ? 11.708 6.122 2.835 1.00 94.62 162 LYS A C 1
ATOM 1266 O O . LYS A 1 162 ? 11.028 5.407 2.100 1.00 94.62 162 LYS A O 1
ATOM 1271 N N . GLU A 1 163 ? 12.294 7.246 2.428 1.00 92.12 163 GLU A N 1
ATOM 1272 C CA . GLU A 1 163 ? 12.350 7.634 1.018 1.00 92.12 163 GLU A CA 1
ATOM 1273 C C . GLU A 1 163 ? 13.067 6.530 0.212 1.00 92.12 163 GLU A C 1
ATOM 1275 O O . GLU A 1 163 ? 14.014 5.938 0.740 1.00 92.12 163 GLU A O 1
ATOM 1280 N N . PRO A 1 164 ? 12.613 6.194 -1.015 1.00 91.94 164 PRO A N 1
ATOM 1281 C CA . PRO A 1 164 ? 13.155 5.063 -1.770 1.00 91.94 164 PRO A CA 1
ATOM 1282 C C . PRO A 1 164 ? 14.688 5.005 -1.837 1.00 91.94 164 PRO A C 1
ATOM 1284 O O . PRO A 1 164 ? 15.249 3.942 -1.588 1.00 91.94 164 PRO A O 1
ATOM 1287 N N . SER A 1 165 ? 15.381 6.132 -2.036 1.00 92.00 165 SER A N 1
ATOM 1288 C CA . SER A 1 165 ? 16.851 6.187 -2.114 1.00 92.00 165 SER A CA 1
ATOM 1289 C C . SER A 1 165 ? 17.580 5.776 -0.828 1.00 92.00 165 SER A C 1
ATOM 1291 O O . SER A 1 165 ? 18.788 5.541 -0.861 1.00 92.00 165 SER A O 1
ATOM 1293 N N . GLU A 1 166 ? 16.867 5.653 0.292 1.00 94.00 166 GLU A N 1
ATOM 1294 C CA . GLU A 1 166 ? 17.394 5.206 1.583 1.00 94.00 166 GLU A CA 1
ATOM 1295 C C . GLU A 1 166 ? 16.999 3.762 1.941 1.00 94.00 166 GLU A C 1
ATOM 1297 O O . GLU A 1 166 ? 17.292 3.309 3.055 1.00 94.00 166 GLU A O 1
ATOM 1302 N N . GLN A 1 167 ? 16.310 3.043 1.046 1.00 94.12 167 GLN A N 1
ATOM 1303 C CA . GLN A 1 167 ? 15.790 1.699 1.319 1.00 94.12 167 GLN A CA 1
ATOM 1304 C C . GLN A 1 167 ? 16.775 0.569 0.979 1.00 94.12 167 GLN A C 1
ATOM 1306 O O . GLN A 1 167 ? 16.636 -0.525 1.533 1.00 94.12 167 GLN A O 1
ATOM 1311 N N . VAL A 1 168 ? 17.763 0.810 0.101 1.00 91.81 168 VAL A N 1
ATOM 1312 C CA . VAL A 1 168 ? 18.673 -0.222 -0.453 1.00 91.81 168 VAL A CA 1
ATOM 1313 C C . VAL A 1 168 ? 20.118 0.211 -0.672 1.00 91.81 168 VAL A C 1
ATOM 1315 O O . VAL A 1 168 ? 20.403 1.407 -0.892 1.00 91.81 168 VAL A O 1
#

Foldseek 3Di:
DDDLLRLQLQQQCVVDDLGHNVNSNVQSVVSVQLVVVPFDKDDQPVFKIWTWFFKAWPLCRVFTETEIPDIGGHPVCPPVCRSVVRVVVVLVVSVGQKYKYQDDCVPPCVPQVDDAQEDDQEDEPRDVSRIGMDGPNPCPRVVSHHTYMHGDTPCNPCLVRYDSNSND

Sequence (168 aa):
MKTPYQIQYEAFLAEGGIYDERHAKLYAELAEDLIAEGSYSIVFEGVAHACYTPMTLVNAPHLKCYIMAPLAVLPDFQGQRYATRLMEEAEKHLNADAIFVLGDPMHYATRYNTPHQVAFPVETQAPVECWFAKELTPGVLAQVGETASSITGAFANPIMWKEPSEQV

InterPro domains:
  IPR000182 GNAT domain [PF00583] (40-97)
  IPR016181 Acyl-CoA N-acyltransferase [SSF55729] (21-107)

Organism: NCBI:txid754436

pLDDT: mean 96.92, std 2.49, range [82.31, 98.88]